Protein AF-A0A3D8VQN0-F1 (afdb_monomer_lite)

Radius of gyration: 10.55 Å; chains: 1; bounding box: 21×30×26 Å

Secondary structure (DSSP, 8-state):
----HHHHHHHHHHHTT--HHHHHHHTTS-HHHHHHHHTTSS-------

Organism: NCBI:txid156205

pLDDT: mean 86.05, std 16.11, range [40.97, 97.94]

Sequence (49 aa):
MQKTVGKQLRTLRLEQGLSQEELSYQAGIHPTYISGIERGRRNPSITNF

Structure (mmCIF, N/CA/C/O backbone):
data_AF-A0A3D8VQN0-F1
#
_entry.id   AF-A0A3D8VQN0-F1
#
loop_
_atom_site.group_PDB
_atom_site.id
_atom_site.type_symbol
_atom_site.label_atom_id
_atom_site.label_alt_id
_atom_site.label_comp_id
_atom_site.label_asym_id
_atom_site.label_entity_id
_atom_site.label_seq_id
_atom_site.pdbx_PDB_ins_code
_atom_site.Cartn_x
_atom_site.Cartn_y
_atom_site.Cartn_z
_atom_site.occupancy
_atom_site.B_iso_or_equiv
_atom_site.auth_seq_id
_atom_site.auth_comp_id
_atom_site.auth_asym_id
_atom_site.auth_atom_id
_atom_site.pdbx_PDB_model_num
ATOM 1 N N . MET A 1 1 ? -3.539 20.222 -2.947 1.00 40.97 1 MET A N 1
ATOM 2 C CA . MET A 1 1 ? -2.791 19.043 -2.449 1.00 40.97 1 MET A CA 1
ATOM 3 C C . MET A 1 1 ? -3.036 17.880 -3.402 1.00 40.97 1 MET A C 1
ATOM 5 O O . MET A 1 1 ? -4.168 17.422 -3.470 1.00 40.97 1 MET A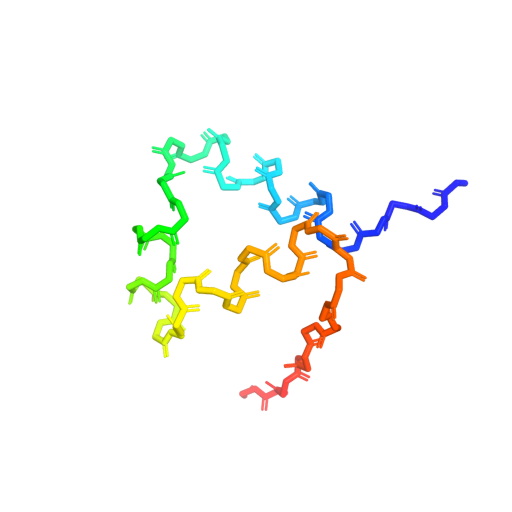 O 1
ATOM 9 N N . GLN A 1 2 ? -2.042 17.434 -4.178 1.00 49.56 2 GLN A N 1
ATOM 10 C CA . GLN A 1 2 ? -2.220 16.259 -5.044 1.00 49.56 2 GLN A CA 1
ATOM 11 C C . GLN A 1 2 ? -2.404 15.007 -4.172 1.00 49.56 2 GLN A C 1
ATOM 13 O O . GLN A 1 2 ? -1.474 14.578 -3.486 1.00 49.56 2 GLN A O 1
ATOM 18 N N . LYS A 1 3 ? -3.610 14.429 -4.163 1.00 57.62 3 LYS A N 1
ATOM 19 C CA . LYS A 1 3 ? -3.804 13.057 -3.684 1.00 57.62 3 LYS A CA 1
ATOM 20 C C . LYS A 1 3 ? -3.135 12.147 -4.713 1.00 57.62 3 LYS A C 1
ATOM 22 O O . LYS A 1 3 ? -3.501 12.167 -5.881 1.00 57.62 3 LYS A O 1
ATOM 27 N N . THR A 1 4 ? -2.111 11.408 -4.301 1.00 78.06 4 THR A 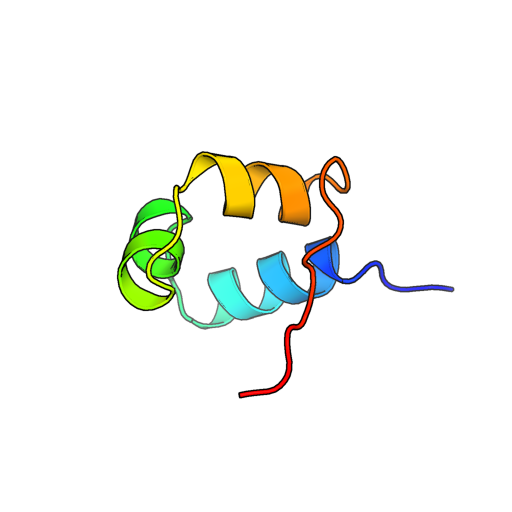N 1
ATOM 28 C CA . THR A 1 4 ? -1.459 10.438 -5.182 1.00 78.06 4 THR A CA 1
ATOM 29 C C . THR A 1 4 ? -2.416 9.274 -5.433 1.00 78.06 4 THR A C 1
ATOM 31 O O . THR A 1 4 ? -3.079 8.811 -4.503 1.00 78.06 4 THR A O 1
ATOM 34 N N . VAL A 1 5 ? -2.468 8.780 -6.673 1.00 87.00 5 VAL A N 1
ATOM 35 C CA . VAL A 1 5 ? -3.330 7.655 -7.092 1.00 87.00 5 VAL A CA 1
ATOM 36 C C . VAL A 1 5 ? -3.219 6.466 -6.127 1.00 87.00 5 VAL A C 1
ATOM 38 O O . VAL A 1 5 ? -4.227 5.886 -5.738 1.00 87.00 5 VAL A O 1
ATOM 41 N N . GLY A 1 6 ? -2.011 6.167 -5.638 1.00 91.56 6 GLY A N 1
ATOM 42 C CA . GLY A 1 6 ? -1.782 5.099 -4.663 1.00 91.56 6 GLY A CA 1
ATOM 43 C C . GLY A 1 6 ? -2.503 5.266 -3.324 1.00 91.56 6 GLY A C 1
ATOM 44 O O . GLY A 1 6 ? -2.970 4.280 -2.758 1.00 91.56 6 GLY A O 1
ATOM 45 N N . LYS A 1 7 ? -2.651 6.499 -2.820 1.00 91.94 7 LYS A N 1
ATOM 46 C CA . LYS A 1 7 ? -3.411 6.747 -1.585 1.00 91.94 7 LYS A CA 1
ATOM 47 C C . LYS A 1 7 ? -4.898 6.488 -1.795 1.00 91.94 7 LYS A C 1
ATOM 49 O O . LYS A 1 7 ? -5.517 5.864 -0.943 1.00 91.94 7 LYS A O 1
ATOM 54 N N . GLN A 1 8 ? -5.450 6.932 -2.925 1.00 92.88 8 GLN A N 1
ATOM 55 C CA . GLN A 1 8 ? -6.857 6.688 -3.256 1.00 92.88 8 GLN A CA 1
ATOM 56 C C . GLN A 1 8 ? -7.133 5.202 -3.479 1.00 92.88 8 GLN A C 1
ATO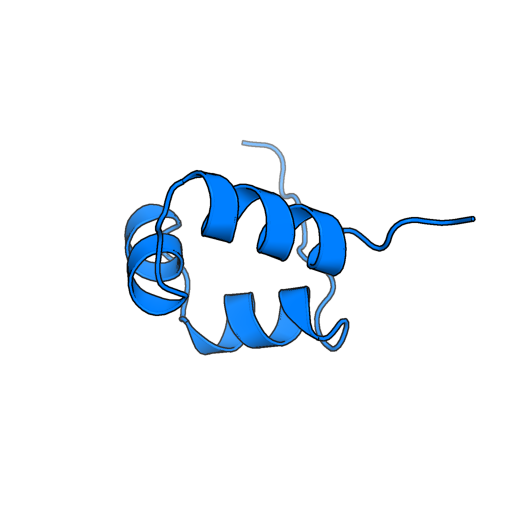M 58 O O . GLN A 1 8 ? -8.117 4.695 -2.952 1.00 92.88 8 GLN A O 1
ATOM 63 N N . LEU A 1 9 ? -6.232 4.495 -4.171 1.00 93.44 9 LEU A N 1
ATOM 64 C CA . LEU A 1 9 ? -6.328 3.047 -4.350 1.00 93.44 9 LEU A CA 1
ATOM 65 C C . LEU A 1 9 ? -6.378 2.322 -3.000 1.00 93.44 9 LEU A C 1
ATOM 67 O O . LEU A 1 9 ? -7.256 1.491 -2.784 1.00 93.44 9 LEU A O 1
ATOM 71 N N . ARG A 1 10 ? -5.489 2.687 -2.066 1.00 94.94 10 ARG A N 1
ATOM 72 C CA . ARG A 1 10 ? -5.483 2.111 -0.716 1.00 94.94 10 ARG A CA 1
ATOM 73 C C . ARG A 1 10 ? -6.784 2.378 0.034 1.00 94.94 10 ARG A C 1
ATOM 75 O O . ARG A 1 10 ? -7.287 1.474 0.691 1.00 94.94 10 ARG A O 1
ATOM 82 N N . THR A 1 11 ? -7.307 3.601 -0.034 1.00 95.94 11 THR A N 1
ATOM 83 C CA . THR A 1 11 ? -8.573 3.957 0.619 1.00 95.94 11 THR A CA 1
ATOM 84 C C . THR A 1 11 ? -9.723 3.110 0.082 1.00 95.94 11 THR A C 1
ATOM 86 O O . THR A 1 11 ? -10.359 2.418 0.867 1.00 95.94 11 THR A O 1
ATOM 89 N N . LEU A 1 12 ? -9.912 3.071 -1.240 1.00 95.69 12 LEU A N 1
ATOM 90 C CA . LEU A 1 12 ? -10.983 2.293 -1.872 1.00 95.69 12 LEU A CA 1
ATOM 91 C C . LEU A 1 12 ? -10.862 0.795 -1.579 1.00 95.69 12 LEU A C 1
ATOM 93 O O . LEU A 1 12 ? -11.864 0.133 -1.319 1.00 95.69 12 LEU A O 1
ATOM 97 N N . ARG A 1 13 ? -9.634 0.258 -1.577 1.00 96.69 13 ARG A N 1
ATOM 98 C CA . ARG A 1 13 ? -9.384 -1.144 -1.231 1.00 96.69 13 ARG A CA 1
ATOM 99 C C . ARG A 1 13 ? -9.848 -1.461 0.193 1.00 96.69 13 ARG A C 1
ATOM 101 O O . ARG A 1 13 ? -10.478 -2.490 0.415 1.00 96.69 13 ARG A O 1
ATOM 108 N N . LEU A 1 14 ? -9.527 -0.592 1.152 1.00 97.50 14 LEU A N 1
ATOM 109 C CA . LEU A 1 14 ? -9.907 -0.777 2.553 1.00 97.50 14 LEU A CA 1
ATOM 110 C C . LEU A 1 14 ? -11.409 -0.575 2.784 1.00 97.50 14 LEU A C 1
ATOM 112 O O . LEU A 1 14 ? -11.989 -1.322 3.562 1.00 97.50 14 LEU A O 1
ATOM 116 N N . GLU A 1 15 ? -12.041 0.377 2.093 1.00 97.94 15 GLU A N 1
ATOM 117 C CA . GLU A 1 15 ? -13.500 0.581 2.133 1.00 97.94 15 GLU A CA 1
ATOM 118 C C . GLU A 1 15 ? -14.270 -0.647 1.628 1.00 97.94 15 GLU A C 1
ATOM 120 O O . GLU A 1 15 ? -15.356 -0.940 2.118 1.00 97.94 15 GLU A O 1
ATOM 125 N N . GLN A 1 16 ? -13.681 -1.405 0.700 1.00 97.12 16 GLN A N 1
ATOM 126 C CA . GLN A 1 16 ? -14.222 -2.673 0.203 1.00 97.12 16 GLN A CA 1
ATOM 127 C C . GLN A 1 16 ? -13.810 -3.891 1.053 1.00 97.12 16 GLN A C 1
ATOM 129 O O . GLN A 1 16 ? -14.178 -5.014 0.725 1.00 97.12 16 GLN A O 1
ATOM 134 N N . GLY A 1 17 ? -13.033 -3.704 2.128 1.00 97.75 17 GLY A N 1
ATOM 135 C CA . GLY A 1 17 ? -12.568 -4.799 2.988 1.00 97.75 17 GLY A CA 1
ATOM 136 C C . GLY A 1 17 ? -11.553 -5.742 2.331 1.00 97.75 17 GLY A C 1
ATOM 137 O O . GLY A 1 17 ? -11.334 -6.846 2.823 1.00 97.75 17 GLY A O 1
ATOM 138 N N . LEU A 1 18 ? -10.920 -5.329 1.230 1.00 97.81 18 LEU A N 1
ATOM 139 C CA . LEU A 1 18 ? -10.032 -6.182 0.442 1.00 97.81 18 LEU A CA 1
ATOM 140 C C . LEU A 1 18 ? -8.595 -6.168 0.981 1.00 97.81 18 LEU A C 1
ATOM 142 O O . LEU A 1 18 ? -8.035 -5.120 1.330 1.00 97.81 18 LEU A O 1
ATOM 146 N N . SER A 1 19 ? -7.936 -7.326 0.970 1.00 97.88 19 SER A N 1
ATOM 147 C CA . SER A 1 19 ? -6.481 -7.409 1.140 1.00 97.88 19 SER A CA 1
ATOM 148 C C . SER A 1 19 ? -5.764 -6.990 -0.157 1.00 97.88 19 SER A C 1
ATOM 150 O O . SER A 1 19 ? -6.383 -6.848 -1.213 1.00 97.88 19 SER A O 1
ATOM 152 N N . GLN A 1 20 ? -4.447 -6.751 -0.099 1.00 97.00 20 GLN A N 1
ATOM 153 C CA . GLN A 1 20 ? -3.673 -6.494 -1.324 1.00 97.00 20 GLN A CA 1
ATOM 154 C C . GLN A 1 20 ? -3.670 -7.716 -2.254 1.00 97.00 20 GLN A C 1
ATOM 156 O O . GLN A 1 20 ? -3.697 -7.528 -3.465 1.00 97.00 20 GLN A O 1
ATOM 161 N N . GLU A 1 21 ? -3.665 -8.934 -1.702 1.00 97.38 21 GLU A N 1
ATOM 162 C CA . GLU A 1 21 ? -3.790 -10.185 -2.461 1.00 97.38 21 GLU A CA 1
ATOM 163 C C . GLU A 1 21 ? -5.151 -10.292 -3.146 1.00 97.38 21 GLU A C 1
ATOM 165 O O . GLU A 1 21 ? -5.196 -10.524 -4.351 1.00 97.38 21 GLU A O 1
ATOM 170 N N . GLU A 1 22 ? -6.238 -10.014 -2.425 1.00 97.88 22 GLU A N 1
ATOM 171 C CA . GLU A 1 22 ? -7.600 -10.088 -2.959 1.00 97.88 22 GLU A CA 1
ATOM 172 C C . GLU A 1 22 ? -7.790 -9.109 -4.123 1.00 97.88 22 GLU A C 1
ATOM 174 O O . GLU A 1 22 ? -8.227 -9.486 -5.209 1.00 97.88 22 GLU A O 1
ATOM 179 N N . LEU A 1 23 ? -7.362 -7.853 -3.933 1.00 96.38 23 LEU A N 1
ATOM 180 C CA . LEU A 1 23 ? -7.394 -6.851 -4.996 1.00 96.38 23 LEU A CA 1
ATOM 181 C C . LEU A 1 23 ? -6.524 -7.273 -6.185 1.00 96.38 23 LEU A C 1
ATOM 183 O O . LEU A 1 23 ? -6.903 -7.065 -7.332 1.00 96.38 23 LEU A O 1
ATOM 187 N N . SER A 1 24 ? -5.349 -7.845 -5.925 1.00 95.00 24 SER A N 1
ATOM 188 C CA . SER A 1 24 ? -4.438 -8.272 -6.986 1.00 95.00 24 SER A CA 1
ATOM 189 C C . SER A 1 24 ? -5.009 -9.423 -7.817 1.00 95.00 24 SER A C 1
ATOM 191 O O . SER A 1 24 ? -4.901 -9.397 -9.041 1.00 95.00 24 SER A O 1
ATOM 193 N N . TYR A 1 25 ? -5.695 -10.367 -7.166 1.00 96.50 25 TYR A N 1
ATOM 194 C CA . TYR A 1 25 ? -6.382 -11.479 -7.811 1.00 96.50 25 TYR A CA 1
ATOM 195 C C . TYR A 1 25 ? -7.522 -10.973 -8.699 1.00 96.50 25 TYR A C 1
ATOM 197 O O . TYR A 1 25 ? -7.578 -11.309 -9.879 1.00 96.50 25 TYR A O 1
ATOM 205 N N . GLN A 1 26 ? -8.367 -10.083 -8.170 1.00 95.38 26 GLN A N 1
ATOM 206 C CA . GLN A 1 26 ? -9.461 -9.463 -8.925 1.00 95.38 26 GLN A CA 1
ATOM 207 C C . GLN A 1 26 ? -8.967 -8.612 -10.103 1.00 95.38 26 GLN A C 1
ATOM 209 O O . GLN A 1 26 ? -9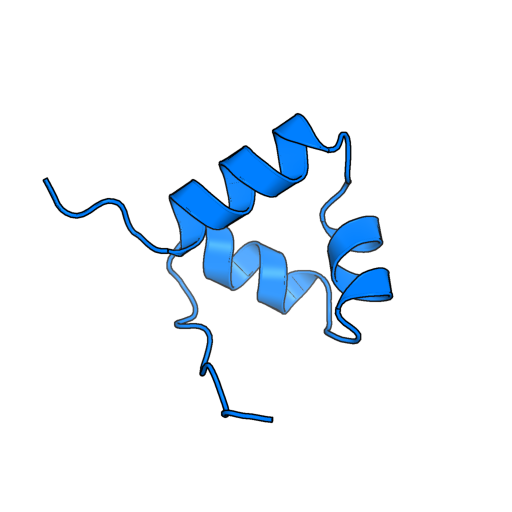.579 -8.612 -11.168 1.00 95.38 26 GLN A O 1
ATOM 214 N N . ALA A 1 27 ? -7.855 -7.895 -9.927 1.00 91.75 27 ALA A N 1
ATOM 215 C CA . ALA A 1 27 ? -7.273 -7.034 -10.954 1.00 91.75 27 ALA A CA 1
ATOM 216 C C . ALA A 1 27 ? -6.333 -7.773 -11.927 1.00 91.75 27 ALA A C 1
ATOM 218 O O . ALA A 1 27 ? -5.792 -7.141 -12.833 1.00 91.75 27 ALA A O 1
ATOM 219 N N . GLY A 1 28 ? -6.105 -9.080 -11.748 1.00 94.06 28 GLY A N 1
ATOM 220 C CA . GLY A 1 28 ? -5.235 -9.878 -12.618 1.00 94.06 28 GLY A CA 1
ATOM 221 C C . GLY A 1 28 ? -3.768 -9.429 -12.624 1.00 94.06 28 GLY A C 1
ATOM 222 O O . GLY A 1 28 ? -3.076 -9.573 -13.630 1.00 94.06 28 GLY A O 1
ATOM 223 N N . ILE A 1 29 ? -3.284 -8.854 -11.522 1.00 91.06 29 ILE A N 1
ATOM 224 C CA . ILE A 1 29 ? -1.919 -8.323 -11.392 1.00 91.06 29 ILE A CA 1
ATOM 225 C C . ILE A 1 29 ? -1.233 -8.878 -10.151 1.00 91.06 29 ILE A C 1
ATOM 227 O O . ILE A 1 29 ? -1.870 -9.349 -9.221 1.00 91.06 29 ILE A O 1
ATOM 231 N N . HIS A 1 30 ? 0.095 -8.807 -10.106 1.00 94.56 30 HIS A N 1
ATOM 232 C CA . HIS A 1 30 ? 0.841 -9.332 -8.967 1.00 94.56 30 HIS A CA 1
ATOM 233 C C . HIS A 1 30 ? 0.651 -8.451 -7.705 1.00 94.56 30 HIS A C 1
ATOM 235 O O . HIS A 1 30 ? 0.751 -7.222 -7.812 1.00 94.56 30 HIS A O 1
ATOM 241 N N . PRO A 1 31 ? 0.483 -9.019 -6.491 1.00 92.44 31 PRO A N 1
ATOM 242 C CA . PRO A 1 31 ? 0.270 -8.249 -5.254 1.00 92.44 31 PRO A CA 1
ATOM 243 C C . PRO A 1 31 ? 1.362 -7.207 -4.966 1.00 92.44 31 PRO A C 1
ATOM 245 O O . PRO A 1 31 ? 1.102 -6.111 -4.461 1.00 92.44 31 PRO A O 1
ATOM 248 N N . THR A 1 32 ? 2.611 -7.501 -5.343 1.00 94.12 32 THR A N 1
ATOM 249 C CA . THR A 1 32 ? 3.732 -6.552 -5.191 1.00 94.12 32 THR A CA 1
ATOM 250 C C . THR A 1 32 ? 3.572 -5.296 -6.053 1.00 94.12 32 THR A C 1
ATOM 252 O O . THR A 1 32 ? 4.105 -4.245 -5.684 1.00 94.12 32 THR A O 1
ATOM 255 N N . TYR A 1 33 ? 2.822 -5.370 -7.160 1.00 92.62 33 TYR A N 1
ATOM 256 C CA . TYR A 1 33 ? 2.487 -4.220 -7.997 1.00 92.62 33 TYR A CA 1
ATOM 257 C C . TYR A 1 33 ? 1.496 -3.299 -7.281 1.00 92.62 33 TYR A C 1
ATOM 259 O O . TYR A 1 33 ? 1.787 -2.110 -7.148 1.00 92.62 33 TYR A O 1
ATOM 267 N N . ILE A 1 34 ? 0.418 -3.850 -6.703 1.00 93.88 34 ILE A N 1
ATOM 268 C CA . ILE A 1 34 ? -0.523 -3.114 -5.836 1.00 93.88 34 ILE A CA 1
ATOM 269 C C . ILE A 1 34 ? 0.226 -2.428 -4.691 1.00 93.88 34 ILE A C 1
ATOM 271 O O . ILE A 1 34 ? 0.127 -1.215 -4.510 1.00 93.88 34 ILE A O 1
ATOM 275 N N . SER A 1 35 ? 1.053 -3.180 -3.963 1.00 93.88 35 SER A N 1
ATOM 276 C CA . SER A 1 35 ? 1.858 -2.645 -2.862 1.00 93.88 35 SER A CA 1
ATOM 277 C C . SER A 1 35 ? 2.791 -1.515 -3.325 1.00 93.88 35 SER A C 1
ATOM 279 O O . SER A 1 35 ? 2.966 -0.509 -2.633 1.00 93.88 35 SER A O 1
ATOM 281 N N . GLY A 1 36 ? 3.390 -1.655 -4.512 1.00 93.31 36 GLY A N 1
ATOM 282 C CA . GLY A 1 36 ? 4.218 -0.626 -5.134 1.00 93.31 36 GLY A CA 1
ATOM 283 C C . GLY A 1 36 ? 3.438 0.646 -5.467 1.00 93.31 36 GLY A C 1
ATOM 284 O O . GLY A 1 36 ? 3.945 1.734 -5.199 1.00 93.31 36 GLY A O 1
ATOM 285 N N . ILE A 1 37 ? 2.214 0.521 -5.987 1.00 91.75 37 ILE A N 1
ATOM 286 C CA . ILE A 1 37 ? 1.331 1.655 -6.292 1.00 91.75 37 ILE A CA 1
ATOM 287 C C . ILE A 1 37 ? 0.920 2.372 -5.003 1.00 91.75 37 ILE A C 1
ATOM 289 O O . ILE A 1 37 ? 1.108 3.582 -4.896 1.00 91.75 37 ILE A O 1
ATOM 293 N N . GLU A 1 38 ? 0.437 1.645 -3.989 1.00 93.38 38 GLU A N 1
ATOM 294 C CA . GLU A 1 38 ? -0.021 2.236 -2.719 1.00 93.38 38 GLU A CA 1
ATOM 295 C C . GLU A 1 38 ? 1.085 3.002 -1.980 1.00 93.38 38 GLU A C 1
ATOM 297 O O . GLU A 1 38 ? 0.822 3.998 -1.304 1.00 93.38 38 GLU A O 1
ATOM 302 N N . ARG A 1 39 ? 2.339 2.560 -2.133 1.00 91.56 39 ARG A N 1
ATOM 303 C CA . ARG A 1 39 ? 3.529 3.216 -1.571 1.00 91.56 39 ARG A CA 1
ATOM 304 C C . ARG A 1 39 ? 4.126 4.297 -2.478 1.00 91.56 39 ARG A C 1
ATOM 306 O O . ARG A 1 39 ? 5.150 4.870 -2.118 1.00 91.56 39 ARG A O 1
ATOM 313 N N . GLY A 1 40 ? 3.540 4.553 -3.651 1.00 88.31 40 GLY A N 1
ATOM 314 C CA . GLY A 1 40 ? 4.044 5.528 -4.624 1.00 88.31 40 GLY A CA 1
ATOM 315 C C . GLY A 1 40 ? 5.365 5.133 -5.294 1.00 88.31 40 GLY A C 1
ATOM 316 O O . GLY A 1 40 ? 6.058 5.987 -5.831 1.00 88.31 40 GLY A O 1
ATOM 317 N N . ARG A 1 41 ? 5.741 3.848 -5.254 1.00 87.38 41 ARG A N 1
ATOM 318 C CA . ARG A 1 41 ? 6.947 3.305 -5.908 1.00 87.38 41 ARG A CA 1
ATOM 319 C C . ARG A 1 41 ? 6.700 2.829 -7.342 1.00 87.38 41 ARG A C 1
ATOM 321 O O . ARG A 1 41 ? 7.649 2.474 -8.034 1.00 87.38 41 ARG A O 1
ATOM 328 N N . ARG A 1 42 ? 5.439 2.763 -7.770 1.00 81.44 42 ARG A N 1
ATOM 329 C CA . ARG A 1 42 ? 5.007 2.403 -9.126 1.00 81.44 42 ARG A CA 1
ATOM 330 C C . ARG A 1 42 ? 3.933 3.398 -9.557 1.00 81.44 42 ARG A C 1
ATOM 332 O O . ARG A 1 42 ? 3.021 3.667 -8.779 1.00 81.44 42 ARG A O 1
ATOM 339 N N . ASN A 1 43 ? 4.022 3.890 -10.789 1.00 77.19 43 ASN A N 1
ATOM 340 C CA . ASN A 1 43 ? 2.903 4.569 -11.433 1.00 77.19 43 ASN A CA 1
ATOM 341 C C . ASN A 1 43 ? 2.074 3.511 -12.170 1.00 77.19 43 ASN A C 1
ATOM 343 O O . ASN A 1 43 ? 2.638 2.821 -13.023 1.00 77.19 43 ASN A O 1
ATOM 347 N N . PRO A 1 44 ? 0.783 3.335 -11.835 1.00 73.00 44 PRO A N 1
ATOM 348 C CA . PRO A 1 44 ? -0.083 2.472 -12.618 1.00 73.00 44 PRO A CA 1
ATOM 349 C C . PRO A 1 44 ? -0.218 3.067 -14.020 1.00 73.00 44 PRO A C 1
ATOM 351 O O . PRO A 1 44 ? -0.621 4.220 -14.175 1.00 73.00 44 PRO A O 1
ATOM 354 N N . SER A 1 45 ? 0.145 2.297 -15.039 1.00 69.25 45 SER A N 1
ATOM 355 C CA . SER A 1 45 ? -0.185 2.641 -16.418 1.00 69.25 45 SER A CA 1
ATOM 356 C C . SER A 1 45 ? -1.651 2.280 -16.624 1.00 69.25 45 SER A C 1
ATOM 358 O O . SER A 1 45 ? -1.995 1.103 -16.631 1.00 69.25 45 SER A O 1
ATOM 360 N N . ILE A 1 46 ? -2.524 3.282 -16.732 1.00 61.66 46 ILE A N 1
ATOM 361 C CA . ILE A 1 46 ? -3.905 3.059 -17.166 1.00 61.66 46 ILE A CA 1
ATOM 362 C C . ILE A 1 46 ? -3.832 2.883 -18.680 1.00 61.66 46 ILE A C 1
ATOM 364 O O . ILE A 1 4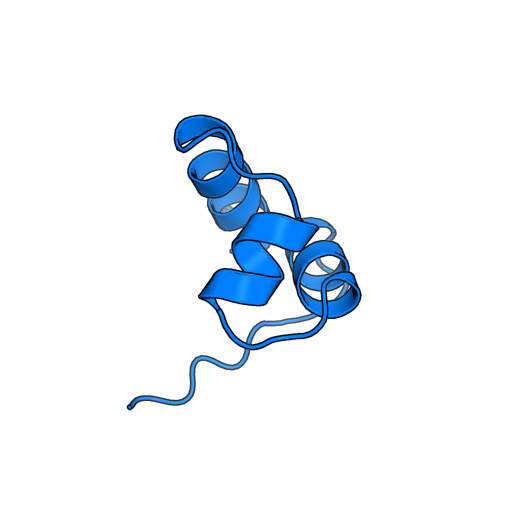6 ? -3.812 3.858 -19.427 1.00 61.66 46 ILE A O 1
ATOM 368 N N . THR A 1 47 ? -3.675 1.648 -19.138 1.00 53.94 47 THR A N 1
ATOM 369 C CA . THR A 1 47 ? -3.883 1.344 -20.550 1.00 53.94 47 THR A CA 1
ATOM 370 C C . THR A 1 47 ? -5.394 1.295 -20.750 1.00 53.94 47 THR A C 1
ATOM 372 O O . THR A 1 47 ? -6.060 0.498 -20.093 1.00 53.94 47 THR A O 1
ATOM 375 N N . ASN A 1 48 ? -5.941 2.206 -21.563 1.00 43.59 48 ASN A N 1
ATOM 376 C CA . ASN A 1 48 ? -7.355 2.174 -21.945 1.00 43.59 48 ASN A CA 1
ATOM 377 C C . ASN A 1 48 ? -7.673 0.783 -22.512 1.00 43.59 48 ASN A C 1
ATOM 379 O O . ASN A 1 48 ? -7.001 0.347 -23.449 1.00 43.59 48 ASN A O 1
ATOM 383 N N . PHE A 1 49 ? -8.665 0.118 -21.927 1.00 44.56 49 PHE A N 1
ATOM 384 C CA . PHE A 1 49 ? -9.359 -1.003 -22.552 1.00 44.56 49 PHE A CA 1
ATOM 385 C C . PHE A 1 49 ? -10.488 -0.465 -23.428 1.00 44.56 49 PHE A C 1
ATOM 387 O O . PHE A 1 49 ? -11.094 0.558 -23.024 1.00 44.56 49 PHE A O 1
#

InterPro domains:
  IPR001387 Cro/C1-type, helix-turn-helix domain [PF01381] (9-48)
  IPR001387 Cro/C1-type, helix-turn-helix domain [PS50943] (9-48)
  IPR001387 Cro/C1-type, helix-turn-helix domain [SM00530] (8-49)
  IPR001387 Cro/C1-type, helix-turn-helix domain [cd00093] (6-49)
  IPR010982 Lambda repressor-like, DNA-binding domain superfamily [G3DSA:1.10.260.40] (1-49)
  IPR010982 Lambda repressor-like, DNA-binding domain superfamily [SSF47413] (3-47)
  IPR050807 Transcriptional regulator/dioxygenase, bacteri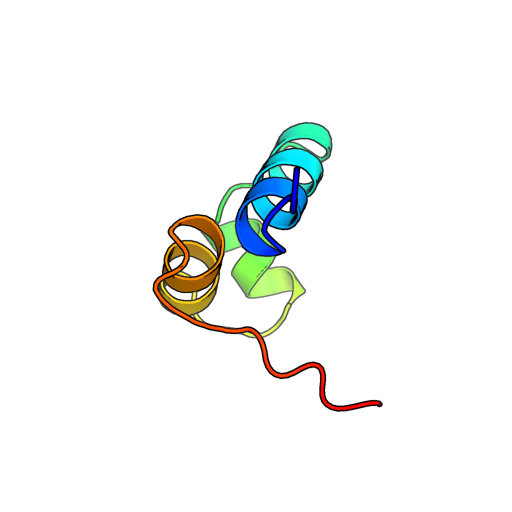al-type [PTHR46797] (1-48)

Foldseek 3Di:
DDDQPLCVLVVVCVVVVHDLVRVCVVVVHDSVQNVCRNVVNDDDDPDDD